Protein AF-A0A5B9WJ89-F1 (afdb_monomer)

Sequence (138 aa):
MIRFIITTAIVLIKMSTGFGQKIPEIGQRWDGKVDHGEKIYAPPPLGIQDQISFDIAGILFKGAVKEKKVVFISTSDPDFVINGKKYIGATLSSIRNRNSILTVPGWGRYLSIEDNWNAAFGFESVSDSSRIVFLFKH

Mean predicted aligned error: 8.73 Å

Solvent-accessible surface area (backbone atoms only — not comparable to full-atom values): 8509 Å² total; per-residue (Å²): 140,85,84,84,81,83,80,80,78,79,75,79,77,81,77,82,85,65,89,71,68,69,79,81,52,78,67,36,75,54,88,69,82,74,39,84,85,47,73,36,82,45,65,82,91,62,35,76,36,43,20,31,76,52,74,51,97,85,41,58,33,40,29,26,57,55,95,51,16,26,53,33,39,33,34,63,45,66,82,52,62,59,97,87,40,68,51,52,66,40,36,36,65,79,42,94,66,56,89,60,59,46,74,45,91,99,73,37,36,32,31,80,55,74,94,73,30,27,43,28,40,59,84,60,90,81,48,58,78,39,38,27,58,32,39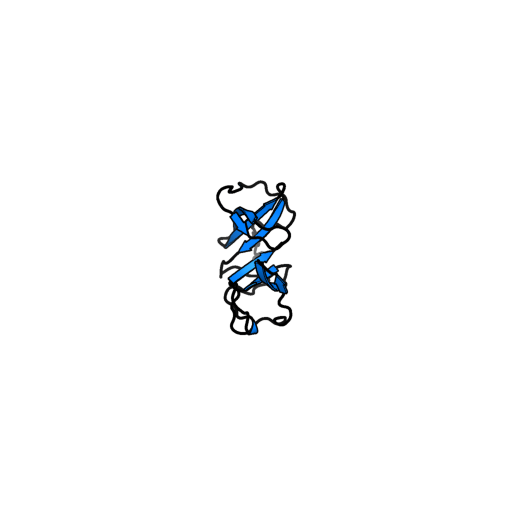,33,39,106

Foldseek 3Di:
DDDDDPPPPPPPPPPPPDPQPPDDDFFDFAPDDWAQPDWDQDAPPVGIATWDWDDGPNFIKIFHDDPRGTHKIKGQDQPDDDPNDGQFFDFLLVDPPSVQWDQGPPRAIWDQDPPQKIFTFDRDDHDRRTGGRMIMHD

Radius of gyration: 21.02 Å; Cα contacts (8 Å, |Δi|>4): 246; chains: 1; bounding box: 54×72×38 Å

Structure (mmCIF, N/CA/C/O backbone):
data_AF-A0A5B9WJ89-F1
#
_entry.id   AF-A0A5B9WJ89-F1
#
loop_
_atom_site.group_PDB
_atom_site.id
_atom_site.type_symbol
_atom_site.label_atom_id
_atom_site.label_alt_id
_atom_site.label_comp_id
_atom_site.label_asym_id
_atom_site.label_entity_id
_atom_site.label_seq_id
_atom_site.pdbx_PDB_ins_code
_atom_site.Cartn_x
_atom_site.Cartn_y
_atom_site.Cartn_z
_atom_site.occupancy
_atom_site.B_iso_or_equiv
_atom_site.auth_seq_id
_atom_site.auth_comp_id
_atom_site.auth_asym_id
_atom_site.auth_atom_id
_atom_site.pdbx_PDB_model_num
ATOM 1 N N . MET A 1 1 ? -41.316 -57.519 -10.881 1.00 43.81 1 MET A N 1
ATOM 2 C CA . MET A 1 1 ? -39.853 -57.311 -10.824 1.00 43.81 1 MET A CA 1
ATOM 3 C C . MET A 1 1 ? -39.609 -55.806 -10.945 1.00 43.81 1 MET A C 1
ATOM 5 O O . MET A 1 1 ? -39.651 -55.287 -12.048 1.00 43.81 1 MET A O 1
ATOM 9 N N . ILE A 1 2 ? -39.528 -55.081 -9.823 1.00 40.84 2 ILE A N 1
ATOM 10 C CA . ILE A 1 2 ? -39.483 -53.605 -9.792 1.00 40.84 2 ILE A CA 1
ATOM 11 C C . ILE A 1 2 ? -38.079 -53.191 -9.343 1.00 40.84 2 ILE A C 1
ATOM 13 O O . ILE A 1 2 ? -37.636 -53.584 -8.267 1.00 40.84 2 ILE A O 1
ATOM 17 N N . ARG A 1 3 ? -37.362 -52.454 -10.198 1.00 39.34 3 ARG A N 1
ATOM 18 C CA . ARG A 1 3 ? -36.021 -51.927 -9.914 1.00 39.34 3 ARG A CA 1
ATOM 19 C C . ARG A 1 3 ? -36.151 -50.622 -9.125 1.00 39.34 3 ARG A C 1
ATOM 21 O O . ARG A 1 3 ? -36.704 -49.657 -9.638 1.00 39.34 3 ARG A O 1
ATOM 28 N N . PHE A 1 4 ? -35.625 -50.597 -7.903 1.00 38.16 4 PHE A N 1
ATOM 29 C CA . PHE A 1 4 ? -35.409 -49.368 -7.141 1.00 38.16 4 PHE A CA 1
ATOM 30 C C . PHE A 1 4 ? -34.160 -48.661 -7.681 1.00 38.16 4 PHE A C 1
ATOM 32 O O . PHE A 1 4 ? -33.064 -49.214 -7.629 1.00 38.16 4 PHE A O 1
ATOM 39 N N . ILE A 1 5 ? -34.323 -47.447 -8.204 1.00 48.03 5 ILE A N 1
ATOM 40 C CA . ILE A 1 5 ? -33.211 -46.536 -8.486 1.00 48.03 5 ILE A CA 1
ATOM 41 C C . ILE A 1 5 ? -33.099 -45.624 -7.265 1.00 48.03 5 ILE A C 1
ATOM 43 O O . ILE A 1 5 ? -33.934 -44.749 -7.059 1.00 48.03 5 ILE A O 1
ATOM 47 N N . ILE A 1 6 ? -32.095 -45.867 -6.424 1.00 46.09 6 ILE A N 1
ATOM 48 C CA . ILE A 1 6 ? -31.742 -44.965 -5.326 1.00 46.09 6 ILE A CA 1
ATOM 49 C C . ILE A 1 6 ? -30.866 -43.870 -5.932 1.00 46.09 6 ILE A C 1
ATOM 51 O O . ILE A 1 6 ? -29.672 -44.057 -6.153 1.00 46.09 6 ILE A O 1
ATOM 55 N N . THR A 1 7 ? -31.473 -42.733 -6.258 1.00 44.81 7 THR A N 1
ATOM 56 C CA . THR A 1 7 ? -30.735 -41.524 -6.628 1.00 44.81 7 THR A CA 1
ATOM 57 C C . THR A 1 7 ? -30.246 -40.863 -5.345 1.00 44.81 7 THR A C 1
ATOM 59 O O . THR A 1 7 ? -30.962 -40.086 -4.716 1.00 44.81 7 THR A O 1
ATOM 62 N N . THR A 1 8 ? -29.028 -41.192 -4.922 1.00 47.97 8 THR A N 1
ATOM 63 C CA . THR A 1 8 ? -28.368 -40.509 -3.806 1.00 47.97 8 THR A CA 1
ATOM 64 C C . THR A 1 8 ? -27.976 -39.105 -4.260 1.00 47.97 8 THR A C 1
ATOM 66 O O . THR A 1 8 ? -26.923 -38.898 -4.861 1.00 47.97 8 THR A O 1
ATOM 69 N N . ALA A 1 9 ? -28.842 -38.125 -4.009 1.00 46.53 9 ALA A N 1
ATOM 70 C CA . ALA A 1 9 ? -28.497 -36.720 -4.154 1.00 46.53 9 ALA A CA 1
ATOM 71 C C . ALA A 1 9 ? -27.530 -36.338 -3.023 1.00 46.53 9 ALA A C 1
ATOM 73 O O . ALA A 1 9 ? -27.940 -36.075 -1.894 1.00 46.53 9 ALA A O 1
ATOM 74 N N . ILE A 1 10 ? -26.230 -36.334 -3.320 1.00 46.59 10 ILE A N 1
ATOM 75 C CA . ILE A 1 10 ? -25.219 -35.732 -2.449 1.00 46.59 10 ILE A CA 1
ATOM 76 C C . ILE A 1 10 ? -25.400 -34.216 -2.561 1.00 46.59 10 ILE A C 1
ATOM 78 O O . ILE A 1 10 ? -24.853 -33.565 -3.449 1.00 46.59 10 ILE A O 1
ATOM 82 N N . VAL A 1 11 ? -26.218 -33.649 -1.677 1.00 43.78 11 VAL A N 1
ATOM 83 C CA . VAL A 1 11 ? -26.260 -32.202 -1.469 1.00 43.78 11 VAL A CA 1
ATOM 84 C C . VAL A 1 11 ? -24.982 -31.833 -0.727 1.00 43.78 11 VAL A C 1
ATOM 86 O O . VAL A 1 11 ? -24.848 -32.060 0.474 1.00 43.78 11 VAL A O 1
ATOM 89 N N . LEU A 1 12 ? -24.016 -31.293 -1.470 1.00 37.50 12 LEU A N 1
ATOM 90 C CA . LEU A 1 12 ? -22.828 -30.667 -0.910 1.00 37.50 12 LEU A CA 1
ATOM 91 C C . LEU A 1 12 ? -23.284 -29.414 -0.147 1.00 37.50 12 LEU A C 1
ATOM 93 O O . LEU A 1 12 ? -23.501 -28.350 -0.729 1.00 37.50 12 LEU A O 1
ATOM 97 N N . ILE A 1 13 ? -23.467 -29.543 1.164 1.00 43.66 13 ILE A N 1
ATOM 98 C CA . ILE A 1 13 ? -23.651 -28.397 2.050 1.00 43.66 13 ILE A CA 1
ATOM 99 C C . ILE A 1 13 ? -22.318 -27.641 2.039 1.00 43.66 13 ILE A C 1
ATOM 101 O O . ILE A 1 13 ? -21.360 -28.046 2.695 1.00 43.66 13 ILE A O 1
ATOM 105 N N . LYS A 1 14 ? -22.232 -26.550 1.266 1.00 36.44 14 LYS A N 1
ATOM 106 C CA . LYS A 1 14 ? -21.163 -25.557 1.421 1.00 36.44 14 LYS A CA 1
ATOM 107 C C . LYS A 1 14 ? -21.346 -24.897 2.787 1.00 36.44 14 LYS A C 1
ATOM 109 O O . LYS A 1 14 ? -22.005 -23.870 2.906 1.00 36.44 14 LYS A O 1
ATOM 114 N N . MET A 1 15 ? -20.782 -25.504 3.825 1.00 35.44 15 MET A N 1
ATOM 115 C CA . MET A 1 15 ? -20.580 -24.831 5.100 1.00 35.44 15 MET A CA 1
ATOM 116 C C . MET A 1 15 ? -19.483 -23.783 4.905 1.00 35.44 15 MET A C 1
ATOM 118 O O . MET A 1 15 ? -18.299 -24.088 4.993 1.00 35.44 15 MET A O 1
ATOM 122 N N . SER A 1 16 ? -19.858 -22.535 4.622 1.00 34.50 16 SER A N 1
ATOM 123 C CA . SER A 1 16 ? -18.960 -21.396 4.828 1.00 34.50 16 SER A CA 1
ATOM 124 C C . SER A 1 16 ? -19.047 -20.966 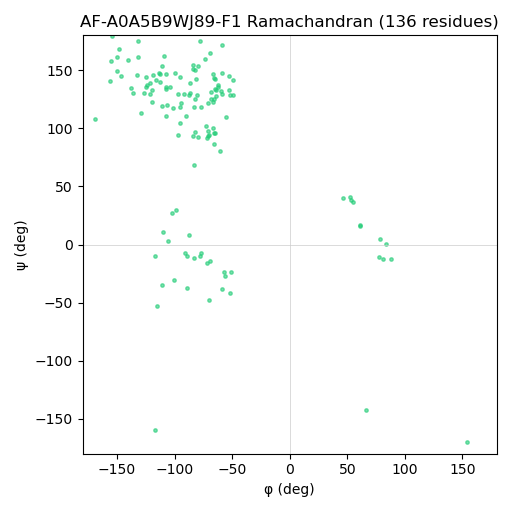6.294 1.00 34.50 16 SER A C 1
ATOM 126 O O . SER A 1 16 ? -19.591 -19.914 6.622 1.00 34.50 16 SER A O 1
ATOM 128 N N . THR A 1 17 ? -18.559 -21.808 7.203 1.00 43.19 17 THR A N 1
ATOM 129 C CA . THR A 1 17 ? -18.267 -21.392 8.577 1.00 43.19 17 THR A CA 1
ATOM 130 C C . THR A 1 17 ? -16.881 -20.771 8.586 1.00 43.19 17 THR A C 1
ATOM 132 O O . THR A 1 17 ? -15.871 -21.457 8.700 1.00 43.19 17 THR A O 1
ATOM 135 N N . GLY A 1 18 ? -16.841 -19.457 8.430 1.00 36.84 18 GLY A N 1
ATOM 136 C CA . GLY A 1 18 ? -15.640 -18.671 8.624 1.00 36.84 18 GLY A CA 1
ATOM 137 C C . GLY A 1 18 ? -16.038 -17.213 8.621 1.00 36.84 18 GLY A C 1
ATOM 138 O O . GLY A 1 18 ? -16.390 -16.677 7.574 1.00 36.84 18 GLY A O 1
ATOM 139 N N . PHE A 1 19 ? -15.994 -16.570 9.785 1.00 39.84 19 PHE A N 1
ATOM 140 C CA . PHE A 1 19 ? -15.844 -15.123 9.851 1.00 39.84 19 PHE A CA 1
ATOM 141 C C . PHE A 1 19 ? -14.509 -14.784 9.174 1.00 39.84 19 PHE A C 1
ATOM 143 O O . PHE A 1 19 ? -13.490 -14.621 9.836 1.00 39.84 19 PHE A O 1
ATOM 150 N N . GLY A 1 20 ? -14.492 -14.731 7.842 1.00 41.81 20 GLY A N 1
ATOM 151 C CA . GLY A 1 20 ? -13.452 -14.026 7.119 1.00 41.81 20 GLY A CA 1
ATOM 152 C C . GLY A 1 20 ? -13.635 -12.574 7.506 1.00 41.81 20 GLY A C 1
ATOM 153 O O . GLY A 1 20 ? -14.538 -11.918 6.990 1.00 41.81 20 GLY A O 1
ATOM 154 N N . GLN A 1 21 ? -12.883 -12.104 8.503 1.00 55.81 21 GLN A N 1
ATOM 155 C CA . GLN A 1 21 ? -12.888 -10.692 8.854 1.00 55.81 21 GLN A CA 1
ATOM 156 C C . GLN A 1 21 ? -12.538 -9.933 7.576 1.00 55.81 21 GLN A C 1
ATOM 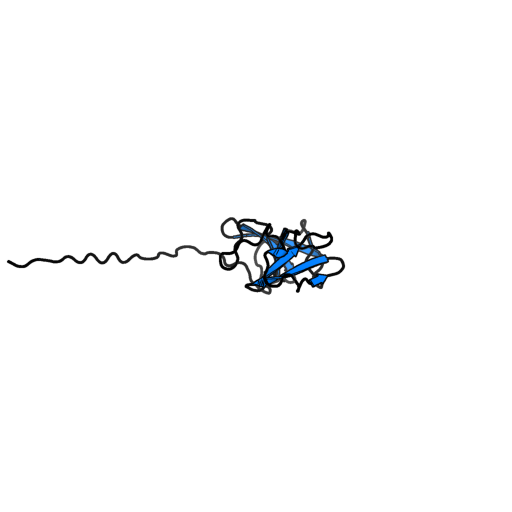158 O O . GLN A 1 21 ? -11.443 -10.065 7.037 1.00 55.81 21 GLN A O 1
ATOM 163 N N . LYS A 1 22 ? -13.521 -9.225 7.021 1.00 81.62 22 LYS A N 1
ATOM 164 C CA . LYS A 1 22 ? -13.311 -8.396 5.841 1.00 81.62 22 LYS A CA 1
ATOM 165 C C . LYS A 1 22 ? -12.292 -7.326 6.230 1.00 81.62 22 LYS A C 1
ATOM 167 O O . LYS A 1 22 ? -12.391 -6.769 7.324 1.00 81.62 22 LYS A O 1
ATOM 172 N N . ILE A 1 23 ? -11.334 -7.045 5.345 1.00 90.75 23 ILE A N 1
ATOM 173 C CA . ILE A 1 23 ? -10.406 -5.918 5.517 1.00 90.75 23 ILE A CA 1
ATOM 174 C C . ILE A 1 23 ? -11.240 -4.671 5.842 1.00 90.75 23 ILE A C 1
ATOM 176 O O . ILE A 1 23 ? -12.203 -4.419 5.105 1.00 90.75 23 ILE A O 1
ATOM 180 N N . PRO A 1 24 ? -10.922 -3.926 6.921 1.00 92.25 24 PRO A N 1
ATOM 181 C CA . PRO A 1 24 ? -11.665 -2.729 7.275 1.00 92.25 24 PRO A CA 1
ATOM 182 C C . PRO A 1 24 ? -11.759 -1.773 6.091 1.00 92.25 24 PRO A C 1
ATOM 184 O O . PRO A 1 24 ? -10.830 -1.651 5.292 1.00 92.25 24 PRO A O 1
ATOM 187 N N . GLU A 1 25 ? -12.879 -1.081 5.967 1.00 93.50 25 GLU A N 1
ATOM 188 C CA . GLU A 1 25 ? -13.013 -0.050 4.946 1.00 93.50 25 GLU A CA 1
ATOM 189 C C . GLU A 1 25 ? -12.427 1.274 5.444 1.00 93.50 25 GLU A C 1
ATOM 191 O O . GLU A 1 25 ? -12.429 1.573 6.642 1.00 93.50 25 GLU A O 1
ATOM 196 N N . ILE A 1 26 ? -11.926 2.094 4.521 1.00 95.12 26 ILE A N 1
ATOM 197 C CA . ILE A 1 26 ? -11.540 3.467 4.856 1.00 95.12 26 ILE A CA 1
ATOM 198 C C . ILE A 1 26 ? -12.782 4.204 5.379 1.00 95.12 26 ILE A C 1
ATOM 200 O O . ILE A 1 26 ? -13.863 4.121 4.803 1.00 95.12 26 ILE A O 1
ATOM 204 N N . GLY A 1 27 ? -12.636 4.891 6.510 1.00 95.38 27 GLY A N 1
ATOM 205 C CA . GLY A 1 27 ? -13.714 5.543 7.251 1.00 95.38 27 GLY A CA 1
ATOM 206 C C . GLY A 1 27 ? -14.425 4.646 8.270 1.00 95.38 27 GLY A C 1
ATOM 207 O O . GLY A 1 27 ? -15.148 5.173 9.122 1.00 95.38 27 GLY A O 1
ATOM 208 N N . GLN A 1 28 ? -14.203 3.326 8.242 1.00 95.00 28 GLN A N 1
ATOM 209 C CA . GLN A 1 28 ? -14.773 2.407 9.225 1.00 95.00 28 GLN A CA 1
ATOM 210 C C . GLN A 1 28 ? -14.215 2.700 10.618 1.00 95.00 28 GLN A C 1
ATOM 212 O O . GLN A 1 28 ? -13.036 3.012 10.791 1.00 95.00 28 GLN A O 1
ATOM 217 N N . ARG A 1 29 ? -15.072 2.574 11.633 1.00 94.56 29 ARG A N 1
ATOM 218 C CA . ARG A 1 29 ? -14.655 2.684 13.027 1.00 94.56 29 ARG A CA 1
ATOM 219 C C . ARG A 1 29 ? -13.675 1.561 13.399 1.00 94.56 29 ARG A C 1
ATOM 221 O O . ARG A 1 29 ? -13.937 0.395 13.120 1.00 94.56 29 ARG A O 1
ATOM 228 N N . TRP A 1 30 ? -12.580 1.927 14.059 1.00 93.38 30 TRP A N 1
ATOM 229 C CA . TRP A 1 30 ? -11.611 1.009 14.645 1.00 93.38 30 TRP A CA 1
ATOM 230 C C . TRP A 1 30 ? -11.831 0.903 16.153 1.00 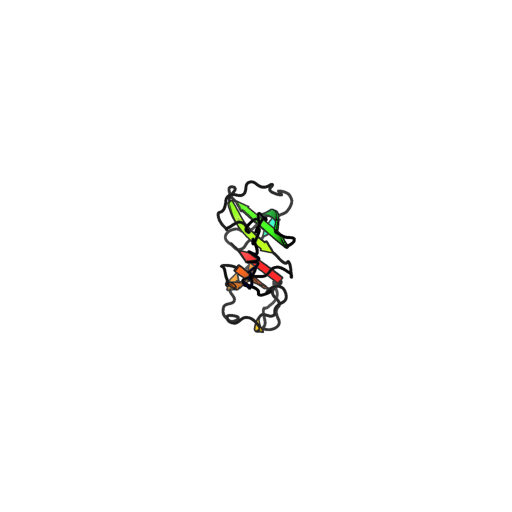93.38 30 TRP A C 1
ATOM 232 O O . TRP A 1 30 ? -11.677 1.887 16.879 1.00 93.38 30 TRP A O 1
ATOM 242 N N . ASP A 1 31 ? -12.171 -0.298 16.615 1.00 90.50 31 ASP A N 1
ATOM 243 C CA . ASP A 1 31 ? -12.324 -0.619 18.041 1.00 90.50 31 ASP A CA 1
ATOM 244 C C . ASP A 1 31 ? -11.156 -1.469 18.582 1.00 90.50 31 ASP A C 1
ATOM 246 O O . ASP A 1 31 ? -11.152 -1.860 19.747 1.00 90.50 31 ASP A O 1
ATOM 250 N N . GLY A 1 32 ? -10.153 -1.754 17.743 1.00 87.06 32 GLY A N 1
ATOM 251 C CA . GLY A 1 32 ? -8.945 -2.474 18.138 1.00 87.06 32 GLY A CA 1
ATOM 252 C C . GLY A 1 32 ? -7.943 -1.601 18.898 1.00 87.06 32 GLY A C 1
ATOM 253 O O . GLY A 1 32 ? -8.089 -0.383 19.021 1.00 87.06 32 GLY A O 1
ATOM 254 N N . LYS A 1 33 ? -6.867 -2.232 19.378 1.00 87.25 33 LYS A N 1
ATOM 255 C CA . LYS A 1 33 ? -5.748 -1.522 20.009 1.00 87.25 33 LYS A CA 1
ATOM 256 C C . LYS A 1 33 ? -5.032 -0.644 18.975 1.00 87.25 33 LYS A C 1
ATOM 258 O O . LYS A 1 33 ? -4.892 -1.035 17.817 1.00 87.25 33 LYS A O 1
ATOM 263 N N . VAL A 1 34 ? -4.584 0.528 19.411 1.00 88.06 34 VAL A N 1
ATOM 264 C CA . VAL A 1 34 ? -3.688 1.408 18.651 1.00 88.06 34 VAL A CA 1
ATOM 265 C C . VAL A 1 34 ? -2.289 1.296 19.243 1.00 88.06 34 VAL A C 1
ATOM 267 O O . VAL A 1 34 ? -2.143 1.270 20.468 1.00 88.06 34 VAL A O 1
ATOM 270 N N . ASP A 1 35 ? -1.275 1.176 18.387 1.00 86.69 35 ASP A N 1
ATOM 271 C CA . ASP A 1 35 ? 0.119 1.226 18.812 1.00 86.69 35 ASP A CA 1
ATOM 272 C C . ASP A 1 35 ? 0.604 2.678 18.762 1.00 86.69 35 ASP A C 1
ATOM 274 O O . ASP A 1 35 ? 0.733 3.278 17.698 1.00 86.69 35 ASP A O 1
ATOM 278 N N . HIS A 1 36 ? 0.837 3.269 19.932 1.00 84.06 36 HIS A N 1
ATOM 279 C CA . HIS A 1 36 ? 1.279 4.660 20.036 1.00 84.06 36 HIS A CA 1
ATOM 280 C C . HIS A 1 36 ? 2.800 4.830 19.862 1.00 84.06 36 HIS A C 1
ATOM 282 O O . HIS A 1 36 ? 3.274 5.965 19.741 1.00 84.06 36 HIS A O 1
ATOM 288 N N . GLY A 1 37 ? 3.564 3.729 19.872 1.00 84.12 37 GLY A N 1
ATOM 289 C CA . GLY A 1 37 ? 5.015 3.718 19.688 1.00 84.12 37 GLY A CA 1
ATOM 290 C C . GLY A 1 37 ? 5.420 3.606 18.220 1.00 84.12 37 GLY A C 1
ATOM 291 O O . GLY A 1 37 ? 6.365 4.270 17.793 1.00 84.12 37 GLY A O 1
ATOM 292 N N . GLU A 1 38 ? 4.679 2.826 17.434 1.00 91.81 38 GLU A N 1
ATOM 293 C CA . GLU A 1 38 ? 4.902 2.709 15.993 1.00 91.81 38 GLU A CA 1
ATOM 294 C C . GLU A 1 38 ? 4.152 3.789 15.203 1.00 91.81 38 GLU A C 1
ATOM 296 O O . GLU A 1 38 ? 2.999 4.128 15.476 1.00 91.81 38 GLU A O 1
ATOM 301 N N . LYS A 1 39 ? 4.823 4.339 14.188 1.00 92.88 39 LYS A N 1
ATOM 302 C CA . LYS A 1 39 ? 4.269 5.369 13.306 1.00 92.88 39 LYS A CA 1
ATOM 303 C C . LYS A 1 39 ? 4.227 4.871 11.874 1.00 92.88 39 LYS A C 1
ATOM 305 O O . LYS A 1 39 ? 5.146 4.193 11.421 1.00 92.88 39 LYS A O 1
ATOM 310 N N . ILE A 1 40 ? 3.205 5.294 11.142 1.00 93.81 40 ILE A N 1
ATOM 311 C CA . ILE A 1 40 ? 3.091 5.061 9.705 1.00 93.81 40 ILE A CA 1
ATOM 312 C C . ILE A 1 40 ? 2.991 6.386 8.958 1.00 93.81 40 ILE A C 1
ATOM 314 O O . ILE A 1 40 ? 2.320 7.318 9.403 1.00 93.81 40 ILE A O 1
ATOM 318 N N . TYR A 1 41 ? 3.684 6.477 7.823 1.00 92.81 41 TYR A N 1
ATOM 319 C CA . TYR A 1 41 ? 3.653 7.657 6.968 1.00 92.81 41 TYR A CA 1
ATOM 320 C C . TYR A 1 41 ? 2.655 7.464 5.823 1.00 92.81 41 TYR A C 1
ATOM 322 O O . TYR A 1 41 ? 2.955 6.868 4.786 1.00 92.81 41 TYR A O 1
ATOM 330 N N . ALA A 1 42 ? 1.437 7.949 6.044 1.00 92.94 42 ALA A N 1
ATOM 331 C CA . ALA A 1 42 ? 0.341 7.888 5.091 1.00 92.94 42 ALA A CA 1
ATOM 332 C C . ALA A 1 42 ? 0.420 9.055 4.083 1.00 92.94 42 ALA A C 1
ATOM 334 O O . ALA A 1 42 ? 0.990 10.109 4.395 1.00 92.94 42 ALA A O 1
ATOM 335 N N . PRO A 1 43 ? -0.141 8.895 2.870 1.00 90.62 43 PRO A N 1
ATOM 336 C CA . PRO A 1 43 ? -0.115 9.940 1.854 1.00 90.62 43 PRO A CA 1
ATOM 337 C C . PRO A 1 43 ? -0.786 11.232 2.359 1.00 90.62 43 PRO A C 1
ATOM 339 O O . PRO A 1 43 ? -1.725 11.177 3.162 1.00 90.62 43 PRO A O 1
ATOM 342 N N . PRO A 1 44 ? -0.325 12.416 1.918 1.00 89.81 44 PRO A N 1
ATOM 343 C CA . PRO A 1 44 ? -0.989 13.684 2.189 1.00 89.81 44 PRO A CA 1
ATOM 344 C C . PRO A 1 44 ? -2.493 13.635 1.865 1.00 89.81 44 PRO A C 1
ATOM 346 O O . PRO A 1 44 ? -2.875 13.031 0.864 1.00 89.81 44 PRO A O 1
ATOM 349 N N . PRO A 1 45 ? -3.348 14.282 2.675 1.00 91.50 45 PRO A N 1
ATOM 350 C CA . PRO A 1 45 ? -3.012 15.179 3.785 1.00 91.50 45 PRO A CA 1
ATOM 351 C C . PRO A 1 45 ? -2.795 14.470 5.137 1.00 91.50 45 PRO A C 1
ATOM 353 O O . PRO A 1 45 ? -2.699 15.146 6.158 1.00 91.50 45 PRO A O 1
ATOM 356 N N . LEU A 1 46 ? -2.749 13.133 5.183 1.00 92.06 46 LEU A N 1
ATOM 357 C CA . LEU A 1 46 ? -2.685 12.385 6.445 1.00 92.06 46 LEU A CA 1
ATOM 358 C C . LEU A 1 46 ? -1.333 12.549 7.148 1.00 92.06 46 LEU A C 1
ATOM 360 O O . LEU A 1 46 ? -1.296 12.838 8.341 1.00 92.06 46 LEU A O 1
ATOM 364 N N . GLY A 1 47 ? -0.222 12.390 6.427 1.00 92.19 47 GLY A N 1
ATOM 365 C CA . GLY A 1 47 ? 1.114 12.495 7.013 1.00 92.19 47 GLY A CA 1
ATOM 366 C C . GLY A 1 47 ? 1.413 11.378 8.020 1.00 92.19 47 GLY A C 1
ATOM 367 O O . GLY A 1 47 ? 1.049 10.224 7.807 1.00 92.19 47 GLY A O 1
ATOM 368 N N . ILE A 1 48 ? 2.120 11.706 9.105 1.00 93.31 48 ILE A N 1
ATOM 369 C CA . ILE A 1 48 ? 2.523 10.729 10.128 1.00 93.31 48 ILE A CA 1
ATOM 370 C C . ILE A 1 48 ? 1.350 10.454 11.072 1.00 93.31 48 ILE A C 1
ATOM 372 O O . ILE A 1 48 ? 0.768 11.382 11.629 1.00 93.31 48 ILE A O 1
ATOM 376 N N . GLN A 1 49 ? 1.032 9.178 11.265 1.00 94.25 49 GLN A N 1
ATOM 377 C CA . GLN A 1 49 ? -0.078 8.707 12.091 1.00 94.25 49 GLN A CA 1
ATOM 378 C C . GLN A 1 49 ? 0.378 7.586 13.035 1.00 94.25 49 GLN A C 1
ATOM 380 O O . GLN A 1 49 ? 1.406 6.948 12.790 1.00 94.25 49 GLN A O 1
ATOM 385 N N . ASP A 1 50 ? -0.398 7.332 14.091 1.00 91.69 50 ASP A N 1
ATOM 386 C CA . ASP A 1 50 ? -0.232 6.128 14.914 1.00 91.69 50 ASP A CA 1
ATOM 387 C C . ASP A 1 50 ? -0.541 4.886 14.078 1.00 91.69 50 ASP A C 1
ATOM 389 O O . ASP A 1 50 ? -1.542 4.843 13.350 1.00 91.69 50 ASP A O 1
ATOM 393 N N . GLN A 1 51 ? 0.332 3.885 14.171 1.00 94.12 51 GLN A N 1
ATOM 394 C CA . GLN A 1 51 ? 0.169 2.649 13.429 1.00 94.12 51 GLN A CA 1
ATOM 395 C C . GLN A 1 51 ? -0.810 1.714 14.153 1.00 94.12 51 GLN A C 1
ATOM 397 O O . GLN A 1 51 ? -0.821 1.570 15.375 1.00 94.12 51 GLN A O 1
ATOM 402 N N . ILE A 1 52 ? -1.621 1.018 13.366 1.00 94.75 52 ILE A N 1
ATOM 403 C CA . ILE A 1 52 ? -2.278 -0.223 13.772 1.00 94.75 52 ILE A CA 1
ATOM 404 C C . ILE A 1 52 ? -1.711 -1.369 12.944 1.00 94.75 52 ILE A C 1
ATOM 406 O O . ILE A 1 52 ? -1.381 -1.185 11.772 1.00 94.75 52 ILE A O 1
ATOM 410 N N . SER A 1 53 ? -1.634 -2.551 13.539 1.00 94.56 53 SER A N 1
ATOM 411 C CA . SER A 1 53 ? -1.251 -3.782 12.851 1.00 94.56 53 SER A CA 1
ATOM 412 C C . SER A 1 53 ? -2.343 -4.816 13.073 1.00 94.56 53 SER A C 1
ATOM 414 O O . SER A 1 53 ? -2.849 -4.950 14.190 1.00 94.56 53 SER A O 1
ATOM 416 N N . PHE A 1 54 ? -2.731 -5.527 12.022 1.00 93.25 54 PHE A N 1
ATOM 417 C CA . PHE A 1 54 ? -3.747 -6.570 12.104 1.00 93.25 54 PHE A CA 1
ATOM 418 C C . PHE A 1 54 ? -3.500 -7.660 11.066 1.00 93.25 54 PHE A C 1
ATOM 420 O O . PHE A 1 54 ? -2.950 -7.402 9.998 1.00 93.25 54 PHE A O 1
ATOM 427 N N . ASP A 1 55 ? -3.901 -8.879 11.405 1.00 93.56 55 ASP A N 1
ATOM 428 C CA . ASP A 1 55 ? -3.799 -10.054 10.546 1.00 93.56 55 ASP A CA 1
ATOM 429 C C . ASP A 1 55 ? -5.191 -10.426 10.044 1.00 93.56 55 ASP A C 1
ATOM 431 O O . ASP A 1 55 ? -6.150 -10.458 10.822 1.00 93.56 55 ASP A O 1
ATOM 435 N N . ILE A 1 56 ? -5.305 -10.693 8.745 1.00 92.19 56 ILE A N 1
ATOM 436 C CA . ILE A 1 56 ? -6.512 -11.266 8.158 1.00 92.19 56 ILE A CA 1
ATOM 437 C C . ILE A 1 56 ? -6.108 -12.463 7.316 1.00 92.19 56 ILE A C 1
ATOM 439 O O . ILE A 1 56 ? -5.491 -12.313 6.263 1.00 92.19 56 ILE A O 1
ATOM 443 N N . ALA A 1 57 ? -6.517 -13.650 7.765 1.00 90.62 57 ALA A N 1
ATOM 444 C CA . ALA A 1 57 ? -6.247 -14.913 7.084 1.00 90.62 57 ALA A CA 1
ATOM 445 C C . ALA A 1 57 ? -4.746 -15.149 6.805 1.00 90.62 57 ALA A C 1
ATOM 447 O O . ALA A 1 57 ? -4.394 -15.697 5.763 1.00 90.62 57 ALA A O 1
ATOM 448 N N . GLY A 1 58 ? -3.872 -14.739 7.731 1.00 91.75 58 GLY A N 1
ATOM 449 C CA . GLY A 1 58 ? -2.420 -14.882 7.620 1.00 91.75 58 GLY A CA 1
ATOM 450 C C . GLY A 1 58 ? -1.732 -13.773 6.824 1.00 91.75 58 GLY A C 1
ATOM 451 O O . GLY A 1 58 ? -0.517 -13.826 6.666 1.00 91.75 58 GLY A O 1
ATOM 452 N N . ILE A 1 59 ? -2.482 -12.787 6.320 1.00 95.19 59 ILE A N 1
ATOM 453 C CA . ILE A 1 59 ? -1.932 -11.615 5.638 1.00 95.19 59 ILE A CA 1
ATOM 454 C C . ILE A 1 59 ? -1.783 -10.482 6.646 1.00 95.19 59 ILE A C 1
ATOM 456 O O . ILE A 1 59 ? -2.771 -10.028 7.238 1.00 95.19 59 ILE A O 1
ATOM 460 N N . LEU A 1 60 ? -0.555 -9.985 6.798 1.00 95.44 60 LEU A N 1
ATOM 461 C CA . LEU A 1 60 ? -0.271 -8.874 7.697 1.00 95.44 60 LEU A CA 1
ATOM 462 C C . LEU A 1 60 ? -0.587 -7.533 7.028 1.00 95.44 60 LEU A C 1
ATOM 464 O O . LEU A 1 60 ? -0.038 -7.178 5.978 1.00 95.44 60 LEU A O 1
ATOM 468 N N . PHE A 1 61 ? -1.421 -6.743 7.694 1.00 96.69 61 PHE A N 1
ATOM 469 C CA . PHE A 1 61 ? -1.718 -5.369 7.330 1.00 96.69 61 PHE A CA 1
ATOM 470 C C . PHE A 1 61 ? -1.177 -4.406 8.374 1.00 96.69 61 PHE A C 1
ATOM 472 O O . PHE A 1 61 ? -1.182 -4.663 9.580 1.00 96.69 61 PHE A O 1
ATOM 479 N N . LYS A 1 62 ? -0.769 -3.245 7.877 1.00 96.75 62 LYS A N 1
ATOM 480 C CA . LYS A 1 62 ? -0.555 -2.047 8.672 1.00 96.75 62 LYS A CA 1
ATOM 481 C C . LYS A 1 62 ? -1.629 -1.040 8.308 1.00 96.75 62 LYS A C 1
ATOM 483 O O . LYS A 1 62 ? -2.154 -1.043 7.200 1.00 96.75 62 LYS A O 1
ATOM 488 N N . GLY A 1 63 ? -1.963 -0.155 9.220 1.00 96.38 63 GLY A N 1
ATOM 489 C CA . GLY A 1 63 ? -2.915 0.905 8.950 1.00 96.38 63 GLY A CA 1
ATOM 490 C C . GLY A 1 63 ? -2.691 2.094 9.850 1.00 96.38 63 GLY A C 1
ATOM 491 O O . GLY A 1 63 ? -1.810 2.084 10.707 1.00 96.38 63 GLY A O 1
ATOM 492 N N . ALA A 1 64 ? -3.516 3.110 9.654 1.00 96.50 64 ALA A N 1
ATOM 493 C CA . ALA A 1 64 ? -3.571 4.258 10.535 1.00 96.50 64 ALA A CA 1
ATOM 494 C C . ALA A 1 64 ? -5.011 4.588 10.901 1.00 96.50 64 ALA A C 1
ATOM 496 O O . ALA A 1 64 ? -5.937 4.427 10.097 1.00 96.50 64 ALA A O 1
ATOM 497 N N . VAL A 1 65 ? -5.176 5.072 12.129 1.00 93.88 65 VAL A N 1
ATOM 498 C CA . VAL A 1 65 ? -6.467 5.456 12.691 1.00 93.88 65 VAL A CA 1
ATOM 499 C C . VAL A 1 65 ? -6.415 6.919 13.093 1.00 93.88 65 VAL A C 1
ATOM 501 O O . VAL A 1 65 ? -5.528 7.336 13.830 1.00 93.88 65 VAL A O 1
ATOM 504 N N . LYS A 1 66 ? -7.408 7.689 12.659 1.00 92.06 66 LYS A N 1
ATOM 505 C CA . LYS A 1 66 ? -7.618 9.076 13.071 1.00 92.06 66 LYS A CA 1
ATOM 506 C C . LYS A 1 66 ? -9.047 9.215 13.569 1.00 92.06 66 LYS A C 1
ATOM 508 O O . LYS A 1 66 ? -9.971 8.747 12.913 1.00 92.06 66 LYS A O 1
ATOM 513 N N . GLU A 1 67 ? -9.235 9.799 14.752 1.00 91.69 67 GLU A N 1
ATOM 514 C CA . GLU A 1 67 ? -10.569 9.975 15.361 1.00 91.69 67 GLU A CA 1
ATOM 515 C C . GLU A 1 67 ? -11.378 8.662 15.442 1.00 91.69 67 GLU A C 1
ATOM 517 O O . GLU A 1 67 ? -12.580 8.621 15.180 1.00 91.69 67 GLU A O 1
ATOM 522 N N . LYS A 1 68 ? -10.702 7.559 15.796 1.00 90.69 68 LYS A N 1
ATOM 523 C CA . LYS A 1 68 ? -11.262 6.193 15.825 1.00 90.69 68 LYS A CA 1
ATOM 524 C C . LYS A 1 68 ? -11.761 5.673 14.473 1.00 90.69 68 LYS A C 1
ATOM 526 O O . LYS A 1 68 ? -12.499 4.694 14.453 1.00 90.69 68 LYS A O 1
ATOM 531 N N . LYS A 1 69 ? -11.380 6.281 13.352 1.00 95.00 69 LYS A N 1
ATOM 532 C CA . LYS A 1 69 ? -11.684 5.788 12.005 1.00 95.00 69 LYS A CA 1
ATOM 533 C C . LYS A 1 69 ? -10.414 5.353 11.297 1.00 95.00 69 LYS A C 1
ATOM 535 O O . LYS A 1 69 ? -9.391 6.025 11.401 1.00 95.00 69 LYS A O 1
ATOM 540 N N . VAL A 1 70 ? -10.488 4.250 10.565 1.00 95.75 70 VAL A N 1
ATOM 541 C CA . VAL A 1 70 ? -9.404 3.806 9.689 1.00 95.75 70 VAL A CA 1
ATOM 542 C C . VAL A 1 70 ? -9.264 4.815 8.554 1.00 95.75 70 VAL A C 1
ATOM 544 O O . VAL A 1 70 ? -10.227 5.087 7.847 1.00 95.75 70 VAL A O 1
ATOM 547 N N . VAL A 1 71 ? -8.079 5.391 8.391 1.00 96.75 71 VAL A N 1
ATOM 548 C CA . VAL A 1 71 ? -7.789 6.383 7.336 1.00 96.75 71 VAL A CA 1
ATOM 549 C C . VAL A 1 71 ? -6.732 5.904 6.355 1.00 96.75 71 VAL A C 1
ATOM 551 O O . VAL A 1 71 ? -6.501 6.536 5.336 1.00 96.75 71 VAL A O 1
ATOM 554 N N . PHE A 1 72 ? -6.071 4.795 6.666 1.00 97.50 72 PHE A N 1
ATOM 555 C CA . PHE A 1 72 ? -5.046 4.222 5.816 1.00 97.50 72 PHE A CA 1
ATOM 556 C C . PHE A 1 72 ? -4.921 2.734 6.104 1.00 97.50 72 PHE A C 1
ATOM 558 O O . PHE A 1 72 ? -4.972 2.324 7.266 1.00 97.50 72 PHE A O 1
ATOM 565 N N . ILE A 1 73 ? -4.727 1.939 5.059 1.00 97.38 73 ILE A N 1
ATOM 566 C CA . ILE A 1 73 ? -4.412 0.512 5.151 1.00 97.38 73 ILE A CA 1
ATOM 567 C C . ILE A 1 73 ? -3.334 0.217 4.125 1.00 97.38 73 ILE A C 1
ATOM 569 O O . ILE A 1 73 ? -3.465 0.632 2.978 1.00 97.38 73 ILE A O 1
ATOM 573 N N . SER A 1 74 ? -2.311 -0.535 4.502 1.00 97.56 74 SER A N 1
ATOM 574 C CA . SER A 1 74 ? -1.303 -1.047 3.592 1.00 97.56 74 SER A CA 1
ATOM 575 C C . SER A 1 74 ? -0.893 -2.475 3.919 1.00 97.56 74 SER A C 1
ATOM 577 O O . SER A 1 74 ? -1.054 -2.966 5.035 1.00 97.56 74 SER A O 1
ATOM 579 N N . THR A 1 75 ? -0.339 -3.149 2.919 1.00 97.62 75 THR A N 1
ATOM 580 C CA . THR A 1 75 ? 0.344 -4.428 3.092 1.00 97.62 75 THR A CA 1
ATOM 581 C C . THR A 1 75 ? 1.496 -4.545 2.101 1.00 97.62 75 THR A C 1
ATOM 583 O O . THR A 1 75 ? 1.422 -4.050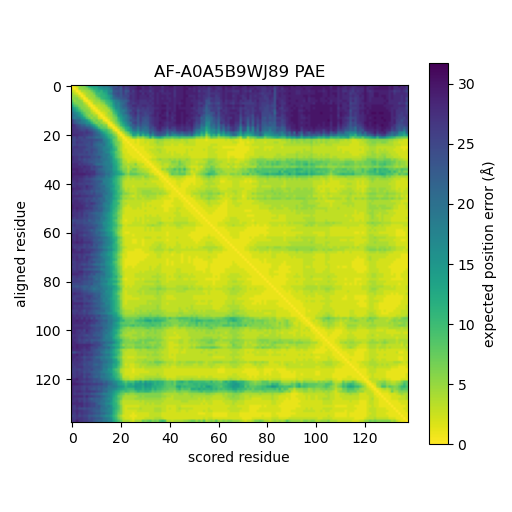 0.974 1.00 97.62 75 THR A O 1
ATOM 586 N N . SER A 1 76 ? 2.567 -5.194 2.543 1.00 97.31 76 SER A N 1
ATOM 587 C CA . SER A 1 76 ? 3.699 -5.617 1.710 1.00 97.31 76 SER A CA 1
ATOM 588 C C . SER A 1 76 ? 3.741 -7.137 1.557 1.00 97.31 76 SER A C 1
ATOM 590 O O . SER A 1 76 ? 4.746 -7.680 1.103 1.00 97.31 76 SER A O 1
ATOM 592 N N . ASP A 1 77 ? 2.680 -7.827 1.969 1.00 96.94 77 ASP A N 1
ATOM 593 C CA . ASP A 1 77 ? 2.619 -9.278 1.953 1.00 96.94 77 ASP A CA 1
ATOM 594 C C . ASP A 1 77 ? 2.508 -9.801 0.504 1.00 96.94 77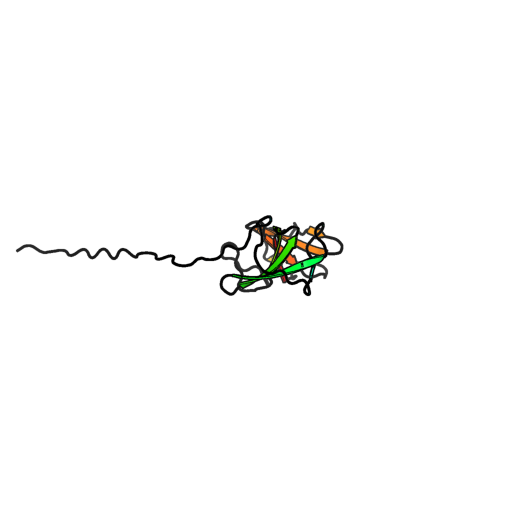 ASP A C 1
ATOM 596 O O . ASP A 1 77 ? 1.575 -9.424 -0.217 1.00 96.94 77 ASP A O 1
ATOM 600 N N . PRO A 1 78 ? 3.448 -10.646 0.037 1.00 96.19 78 PRO A N 1
ATOM 601 C CA . PRO A 1 78 ? 3.459 -11.154 -1.333 1.00 96.19 78 PRO A CA 1
ATOM 602 C C . PRO A 1 78 ? 2.325 -12.142 -1.644 1.00 96.19 78 PRO A C 1
ATOM 604 O O . PRO A 1 78 ? 2.084 -12.447 -2.818 1.00 96.19 78 PRO A O 1
ATOM 607 N N . ASP A 1 79 ? 1.634 -12.656 -0.627 1.00 95.94 79 ASP A N 1
ATOM 608 C CA . ASP A 1 79 ? 0.491 -13.549 -0.793 1.00 95.94 79 ASP A CA 1
ATOM 609 C C . ASP A 1 79 ? -0.844 -12.805 -0.861 1.00 95.94 79 ASP A C 1
ATOM 611 O O . ASP A 1 79 ? -1.858 -13.399 -1.241 1.00 95.94 79 ASP A O 1
ATOM 615 N N . PHE A 1 80 ? -0.851 -11.491 -0.613 1.00 95.62 80 PHE A N 1
ATOM 616 C CA . PHE A 1 80 ? -2.049 -10.684 -0.783 1.00 95.62 80 PHE A CA 1
ATOM 617 C C . PHE A 1 80 ? -2.474 -10.601 -2.258 1.00 95.62 80 PHE A C 1
ATOM 619 O O . PHE A 1 80 ? -1.714 -10.189 -3.143 1.00 95.62 80 PHE A O 1
ATOM 626 N N . VAL A 1 81 ? -3.729 -10.978 -2.515 1.00 94.06 81 VAL A N 1
ATOM 627 C CA . VAL A 1 81 ? -4.345 -10.978 -3.845 1.00 94.06 81 VAL A CA 1
ATOM 628 C C . VAL A 1 81 ? -5.515 -10.006 -3.922 1.00 94.06 81 VAL A C 1
ATOM 630 O O . VAL A 1 81 ? -6.334 -9.920 -3.009 1.00 94.06 81 VAL A O 1
ATOM 633 N N . ILE A 1 82 ? -5.638 -9.326 -5.060 1.00 93.62 82 ILE A N 1
ATOM 634 C CA . ILE A 1 82 ? -6.800 -8.499 -5.405 1.00 93.62 82 ILE A CA 1
ATOM 635 C C . ILE A 1 82 ? -7.394 -9.087 -6.682 1.00 93.62 82 ILE A C 1
ATOM 637 O O . ILE A 1 82 ? -6.670 -9.284 -7.655 1.00 93.62 82 ILE A O 1
ATOM 641 N N . ASN A 1 83 ? -8.676 -9.466 -6.658 1.00 91.38 83 ASN A N 1
ATOM 642 C CA . ASN A 1 83 ? -9.361 -10.139 -7.773 1.00 91.38 83 ASN A CA 1
ATOM 643 C C . ASN A 1 83 ? -8.562 -11.304 -8.396 1.00 91.38 83 ASN A C 1
ATOM 645 O O . ASN A 1 83 ? -8.524 -11.484 -9.613 1.00 91.38 83 ASN A O 1
ATOM 649 N N . GLY A 1 84 ? -7.895 -12.095 -7.547 1.00 91.75 84 GLY A N 1
ATOM 650 C CA . GLY A 1 84 ? -7.087 -13.247 -7.958 1.00 91.75 84 GLY A CA 1
ATOM 651 C C . GLY A 1 84 ? -5.698 -12.912 -8.517 1.00 91.75 84 GLY A C 1
ATOM 652 O O . GLY A 1 84 ? -4.997 -13.823 -8.951 1.00 91.75 84 GLY A O 1
ATOM 653 N N . LYS A 1 85 ? -5.272 -11.643 -8.503 1.00 93.62 85 LYS A N 1
ATOM 654 C CA . LYS A 1 85 ? -3.952 -11.208 -8.980 1.00 93.62 85 LYS A CA 1
ATOM 655 C C . LYS A 1 85 ? -3.034 -10.824 -7.825 1.00 93.62 85 LYS A C 1
ATOM 657 O O . LYS A 1 85 ? -3.433 -10.088 -6.923 1.00 93.62 85 LYS A O 1
ATOM 662 N N . LYS A 1 86 ? -1.782 -11.283 -7.896 1.00 95.00 86 LYS A N 1
ATOM 663 C CA . LYS A 1 86 ? -0.687 -10.831 -7.031 1.00 95.00 86 LYS A CA 1
ATOM 664 C C . LYS A 1 86 ? -0.027 -9.605 -7.648 1.00 95.00 86 LYS A C 1
ATOM 666 O O . LYS A 1 86 ? 0.350 -9.630 -8.817 1.00 95.00 86 LYS A O 1
ATOM 671 N N . TYR A 1 87 ? 0.116 -8.553 -6.852 1.00 95.75 87 TYR A N 1
ATOM 672 C CA . TYR A 1 87 ? 0.694 -7.287 -7.304 1.00 95.75 87 TYR A CA 1
ATOM 673 C C . TYR A 1 87 ? 2.065 -7.002 -6.691 1.00 95.75 87 TYR A C 1
ATOM 675 O O . TYR A 1 87 ? 2.926 -6.443 -7.365 1.00 95.75 87 TYR A O 1
ATOM 683 N N . ILE A 1 88 ? 2.294 -7.391 -5.434 1.00 97.31 88 ILE A N 1
ATOM 684 C CA . ILE A 1 88 ? 3.584 -7.192 -4.764 1.00 97.31 88 ILE A CA 1
ATOM 685 C C . ILE A 1 88 ? 4.696 -7.896 -5.551 1.00 97.31 88 ILE A C 1
ATOM 687 O O . ILE A 1 88 ? 4.575 -9.061 -5.925 1.00 97.31 88 ILE A O 1
ATOM 691 N N . GLY A 1 89 ? 5.776 -7.165 -5.832 1.00 96.25 89 GLY A N 1
ATOM 692 C CA . GLY A 1 89 ? 6.908 -7.648 -6.622 1.00 96.25 89 GLY A CA 1
ATOM 693 C C . GLY A 1 89 ? 6.721 -7.597 -8.144 1.00 96.25 89 GLY A C 1
ATOM 694 O O . GLY A 1 89 ? 7.717 -7.718 -8.862 1.00 96.25 89 GLY A O 1
ATOM 695 N N . ALA A 1 90 ? 5.506 -7.368 -8.656 1.00 96.06 90 ALA A N 1
ATOM 696 C CA . ALA A 1 90 ? 5.279 -7.188 -10.089 1.00 96.06 90 ALA A CA 1
ATOM 697 C C . ALA A 1 90 ? 5.936 -5.892 -10.593 1.00 96.06 90 ALA A C 1
ATOM 699 O O . ALA A 1 90 ? 6.030 -4.899 -9.866 1.00 96.06 90 ALA A O 1
ATOM 700 N N . THR A 1 91 ? 6.408 -5.905 -11.841 1.00 95.88 91 THR A N 1
ATOM 701 C CA . THR A 1 91 ? 7.045 -4.742 -12.473 1.00 95.88 91 THR A CA 1
ATOM 702 C C . THR A 1 91 ? 6.004 -3.779 -13.024 1.00 95.88 91 THR A C 1
ATOM 704 O O . THR A 1 91 ? 4.939 -4.200 -13.480 1.00 95.88 91 THR A O 1
ATOM 707 N N . LEU A 1 92 ? 6.332 -2.490 -13.066 1.00 94.62 92 LEU A N 1
ATOM 708 C CA . LEU A 1 92 ? 5.480 -1.463 -13.661 1.00 94.62 92 LEU A CA 1
ATOM 709 C C . LEU A 1 92 ? 5.049 -1.817 -15.094 1.00 94.62 92 LEU A C 1
ATOM 711 O O . LEU A 1 92 ? 3.881 -1.651 -15.446 1.00 94.62 92 LEU A O 1
ATOM 715 N N . SER A 1 93 ? 5.965 -2.352 -15.905 1.00 94.50 93 SER A N 1
ATOM 716 C CA . SER A 1 93 ? 5.695 -2.763 -17.289 1.00 94.50 93 SER A CA 1
ATOM 717 C C . SER A 1 93 ? 4.549 -3.769 -17.436 1.00 94.50 93 SER A C 1
ATOM 719 O O . SER A 1 93 ? 3.877 -3.779 -18.467 1.00 94.50 93 SER A O 1
ATOM 7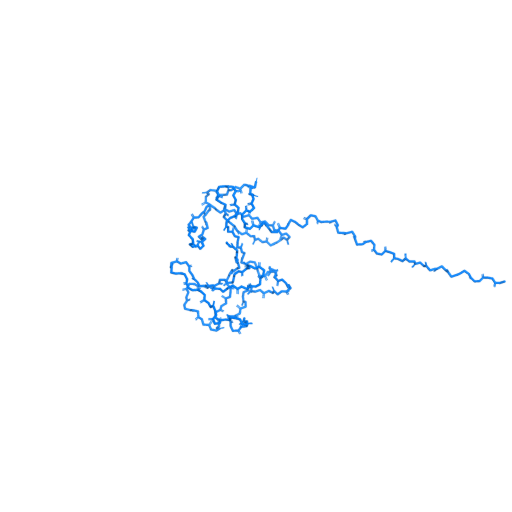21 N N . SER A 1 94 ? 4.288 -4.578 -16.404 1.00 94.00 94 SER A N 1
ATOM 722 C CA . SER A 1 94 ? 3.208 -5.572 -16.389 1.00 94.00 94 SER A CA 1
ATOM 723 C C . SER A 1 94 ? 1.817 -4.976 -16.134 1.00 94.00 94 SER A C 1
ATOM 725 O O . SER A 1 94 ? 0.809 -5.663 -16.301 1.00 94.00 94 SER A O 1
ATOM 727 N N . ILE A 1 95 ? 1.734 -3.695 -15.756 1.00 92.06 95 ILE A N 1
ATOM 728 C CA . ILE A 1 95 ? 0.481 -3.051 -15.367 1.00 92.06 95 ILE A CA 1
ATOM 729 C C . ILE A 1 95 ? -0.112 -2.274 -16.548 1.00 92.06 95 ILE A C 1
ATOM 731 O O . ILE A 1 95 ? 0.546 -1.455 -17.194 1.00 92.06 95 ILE A O 1
ATOM 735 N N . ARG A 1 96 ? -1.401 -2.506 -16.825 1.00 86.88 96 ARG A N 1
ATOM 736 C CA . ARG A 1 96 ? -2.104 -1.952 -17.995 1.00 86.88 96 ARG A CA 1
ATOM 737 C C . ARG A 1 96 ? -2.100 -0.419 -18.046 1.00 86.88 96 ARG A C 1
ATOM 739 O O . ARG A 1 96 ? -1.971 0.146 -19.126 1.00 86.88 96 ARG A O 1
ATOM 746 N N . ASN A 1 97 ? -2.238 0.248 -16.905 1.00 88.00 97 ASN A N 1
ATOM 747 C CA . ASN A 1 97 ? -2.310 1.707 -16.776 1.00 88.00 97 ASN A CA 1
ATOM 748 C C . ASN A 1 97 ? -0.996 2.338 -16.285 1.00 88.00 97 ASN A C 1
ATOM 750 O O . ASN A 1 97 ? -1.017 3.413 -15.697 1.00 88.00 97 ASN A O 1
ATOM 754 N N . ARG A 1 98 ? 0.157 1.709 -16.550 1.00 88.00 98 ARG A N 1
ATOM 755 C CA . ARG A 1 98 ? 1.479 2.163 -16.076 1.00 88.00 98 ARG A CA 1
ATOM 756 C C . ARG A 1 98 ? 1.840 3.632 -16.342 1.00 88.00 98 ARG A C 1
ATOM 758 O O . ARG A 1 98 ? 2.639 4.196 -15.609 1.00 88.00 98 ARG A O 1
ATOM 765 N N . ASN A 1 99 ? 1.236 4.267 -17.346 1.00 87.69 99 ASN A N 1
ATOM 766 C CA . ASN A 1 99 ? 1.478 5.676 -17.674 1.00 87.69 99 ASN A CA 1
ATOM 767 C C . ASN A 1 99 ? 0.758 6.661 -16.731 1.00 87.69 99 ASN A C 1
ATOM 769 O O . ASN A 1 99 ? 0.975 7.864 -16.828 1.00 87.69 99 ASN A O 1
ATOM 773 N N . SER A 1 100 ? -0.101 6.176 -15.832 1.00 92.00 100 SER A N 1
ATOM 774 C CA . SER A 1 100 ? -0.895 6.988 -14.899 1.00 92.00 100 SER A CA 1
ATOM 775 C C . SER A 1 100 ? -0.276 7.063 -13.500 1.00 92.00 100 SER A C 1
ATOM 777 O O . SER A 1 100 ? -0.999 7.164 -12.510 1.00 92.00 100 SER A O 1
ATOM 779 N N . ILE A 1 101 ? 1.055 6.976 -13.398 1.00 92.94 101 ILE A N 1
ATOM 780 C CA . ILE A 1 101 ? 1.747 7.107 -12.113 1.00 92.94 101 ILE A CA 1
ATOM 781 C C . ILE A 1 101 ? 1.540 8.512 -11.556 1.00 92.94 101 ILE A C 1
ATOM 783 O O . ILE A 1 101 ? 1.851 9.516 -12.195 1.00 92.94 101 ILE A O 1
ATOM 787 N N . LEU A 1 102 ? 1.087 8.560 -10.312 1.00 92.25 102 LEU A N 1
ATOM 788 C CA . LEU A 1 102 ? 1.028 9.761 -9.506 1.00 92.25 102 LEU A CA 1
ATOM 789 C C . LEU A 1 102 ? 2.315 9.874 -8.696 1.00 92.25 102 LEU A C 1
ATOM 791 O O . LEU A 1 102 ? 2.73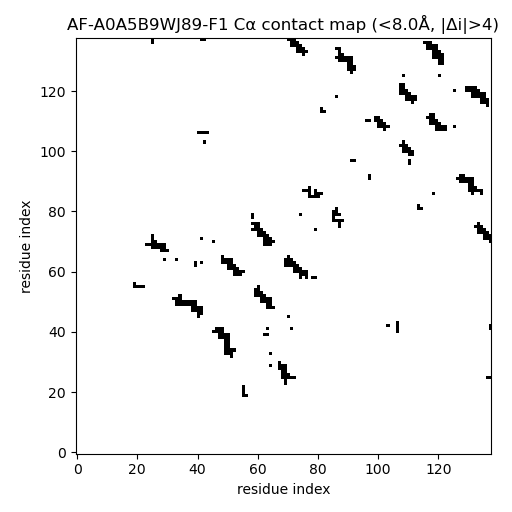8 8.930 -8.027 1.00 92.25 102 LEU A O 1
ATOM 795 N N . THR A 1 103 ? 2.941 11.046 -8.758 1.00 91.88 103 THR A N 1
ATOM 796 C CA . THR A 1 103 ? 4.084 11.393 -7.911 1.00 91.88 103 THR A CA 1
ATOM 797 C C . THR A 1 103 ? 3.612 12.378 -6.860 1.00 91.88 103 THR A C 1
ATOM 799 O O . THR A 1 103 ? 3.153 13.466 -7.199 1.00 91.88 103 THR A O 1
ATOM 802 N N . VAL A 1 104 ? 3.750 12.009 -5.590 1.00 89.81 104 VAL A N 1
ATOM 803 C CA . VAL A 1 104 ? 3.456 12.892 -4.465 1.00 89.81 104 VAL A CA 1
ATOM 804 C C . VAL A 1 104 ? 4.773 13.326 -3.828 1.00 89.81 104 VAL A C 1
ATOM 806 O O . VAL A 1 104 ? 5.463 12.489 -3.232 1.00 89.81 104 VAL A O 1
ATOM 809 N N . PRO A 1 105 ? 5.148 14.615 -3.954 1.00 85.06 105 PRO A N 1
ATOM 810 C CA . PRO A 1 105 ? 6.363 15.148 -3.353 1.00 85.06 105 PRO A CA 1
ATOM 811 C C . PRO A 1 105 ? 6.434 14.844 -1.856 1.00 85.06 105 PRO A C 1
ATOM 813 O O . PRO A 1 105 ? 5.459 15.021 -1.129 1.00 85.06 105 PRO A O 1
ATOM 816 N N . GLY A 1 106 ? 7.592 14.365 -1.407 1.00 83.56 106 GLY A N 1
ATOM 817 C CA . GLY A 1 106 ? 7.827 14.004 -0.009 1.00 83.56 106 GLY A CA 1
ATOM 818 C C . GLY A 1 106 ? 7.234 12.663 0.428 1.00 83.56 106 GLY A C 1
ATOM 819 O O . GLY A 1 106 ? 7.621 12.197 1.490 1.00 83.56 106 GLY A O 1
ATOM 820 N N . TRP A 1 107 ? 6.378 12.014 -0.374 1.00 88.00 107 TRP A N 1
ATOM 821 C CA . TRP A 1 107 ? 5.753 10.736 -0.009 1.00 88.00 107 TRP A CA 1
ATOM 822 C C . TRP A 1 107 ? 6.157 9.565 -0.901 1.00 88.00 107 TRP A C 1
ATOM 824 O O . TRP A 1 107 ? 6.597 8.542 -0.392 1.00 88.00 107 TRP A O 1
ATOM 834 N N . GLY A 1 108 ? 6.032 9.681 -2.222 1.00 90.06 108 GLY A N 1
ATOM 835 C CA . GLY A 1 108 ? 6.362 8.563 -3.104 1.00 90.06 108 GLY A CA 1
ATOM 836 C C . GLY A 1 108 ? 5.622 8.577 -4.430 1.00 90.06 108 GLY A C 1
ATOM 837 O O . GLY A 1 108 ? 4.977 9.557 -4.807 1.00 90.06 108 GLY A O 1
ATOM 838 N N . ARG A 1 109 ? 5.743 7.465 -5.154 1.00 93.50 109 ARG A N 1
ATOM 839 C CA . ARG A 1 109 ? 5.126 7.257 -6.464 1.00 93.50 109 ARG A CA 1
ATOM 840 C C . ARG A 1 109 ? 4.194 6.066 -6.393 1.00 93.50 109 ARG A C 1
ATOM 842 O O . ARG A 1 109 ? 4.574 5.016 -5.875 1.00 93.50 109 ARG A O 1
ATOM 849 N N . TYR A 1 110 ? 2.990 6.220 -6.917 1.00 94.75 110 TYR A N 1
ATOM 850 C CA . TYR A 1 110 ? 2.002 5.155 -6.895 1.00 94.75 110 TYR A CA 1
ATOM 851 C C . TYR A 1 110 ? 1.078 5.203 -8.101 1.00 94.75 110 TYR A C 1
ATOM 853 O O . TYR A 1 110 ? 1.047 6.166 -8.862 1.00 94.75 110 TYR A O 1
ATOM 861 N N . LEU A 1 111 ? 0.322 4.132 -8.262 1.00 95.06 111 LEU A N 1
ATOM 862 C CA . LEU A 1 111 ? -0.629 3.940 -9.336 1.00 95.06 111 LEU A CA 1
ATOM 863 C C . LEU A 1 111 ? -1.909 3.356 -8.750 1.00 95.06 111 LEU A C 1
ATOM 865 O O . LEU A 1 111 ? -1.850 2.350 -8.043 1.00 95.06 111 LEU A O 1
ATOM 869 N N . SER A 1 112 ? -3.061 3.935 -9.072 1.00 95.44 112 SER A N 1
ATOM 870 C CA . SER A 1 112 ? -4.340 3.311 -8.732 1.00 95.44 112 SER A CA 1
ATOM 871 C C . SER A 1 112 ? -4.547 2.037 -9.549 1.00 95.44 112 SER A C 1
ATOM 873 O O . SER A 1 112 ? -4.370 2.021 -10.770 1.00 95.44 112 SER A O 1
ATOM 875 N N . ILE A 1 113 ? -4.912 0.966 -8.858 1.00 94.38 113 ILE A N 1
ATOM 876 C CA . ILE A 1 113 ? -5.252 -0.338 -9.423 1.00 94.38 113 ILE A CA 1
ATOM 877 C C . ILE A 1 113 ? -6.725 -0.651 -9.095 1.00 94.38 113 ILE A C 1
ATOM 879 O O . ILE A 1 113 ? -7.527 0.253 -8.867 1.00 94.38 113 ILE A O 1
ATOM 883 N N . GLU A 1 114 ? -7.119 -1.919 -9.146 1.00 91.81 114 GLU A N 1
ATOM 884 C CA . GLU A 1 114 ? -8.503 -2.349 -8.929 1.00 91.81 114 GLU A CA 1
ATOM 885 C C . GLU A 1 114 ? -8.946 -2.279 -7.450 1.00 91.81 114 GLU A C 1
ATOM 887 O O . GLU A 1 114 ? -8.129 -2.217 -6.531 1.00 91.81 114 GLU A O 1
ATOM 892 N N . ASP A 1 115 ? -10.262 -2.241 -7.219 1.00 90.69 115 ASP A N 1
ATOM 893 C CA . ASP A 1 115 ? -10.914 -2.212 -5.897 1.00 90.69 115 ASP A CA 1
ATOM 894 C C . ASP A 1 115 ? -10.427 -1.113 -4.938 1.00 90.69 115 ASP A C 1
ATOM 896 O O . ASP A 1 115 ? -10.322 -1.323 -3.721 1.00 90.69 115 ASP A O 1
ATOM 900 N N . ASN A 1 116 ? -10.149 0.073 -5.491 1.00 93.50 116 ASN A N 1
ATOM 901 C CA . ASN A 1 116 ? -9.634 1.256 -4.789 1.00 93.50 116 ASN A CA 1
ATOM 902 C C . ASN A 1 116 ? -8.264 1.047 -4.127 1.00 93.50 116 ASN A C 1
ATOM 904 O O . ASN A 1 116 ? -7.868 1.830 -3.263 1.00 93.50 116 ASN A O 1
ATOM 908 N N . TRP A 1 117 ? -7.537 -0.007 -4.500 1.00 96.31 117 TRP A N 1
ATOM 909 C CA . TRP A 1 117 ? -6.155 -0.179 -4.082 1.00 96.31 117 TRP A CA 1
ATOM 910 C C . TRP A 1 117 ? -5.223 0.667 -4.937 1.00 96.31 117 TRP A C 1
ATOM 912 O O . TRP A 1 117 ? -5.485 0.967 -6.100 1.00 96.31 117 TRP A O 1
ATOM 922 N N . ASN A 1 118 ? -4.088 1.015 -4.354 1.00 96.94 118 ASN A N 1
ATOM 923 C CA . ASN A 1 118 ? -3.000 1.695 -5.022 1.00 96.94 118 ASN A CA 1
ATOM 924 C C . ASN A 1 118 ? -1.731 0.863 -4.860 1.00 96.94 118 ASN A C 1
ATOM 926 O O . ASN A 1 118 ? -1.453 0.355 -3.775 1.00 96.94 118 ASN A O 1
ATOM 930 N N . ALA A 1 119 ? -0.967 0.735 -5.936 1.00 96.56 119 ALA A N 1
ATOM 931 C CA . ALA A 1 119 ? 0.336 0.098 -5.944 1.00 96.56 119 ALA A CA 1
ATOM 932 C C . ALA A 1 119 ? 1.425 1.157 -5.786 1.00 96.56 119 ALA A C 1
ATOM 934 O O . ALA A 1 119 ? 1.541 2.051 -6.625 1.00 96.56 119 ALA A O 1
ATOM 935 N N . ALA A 1 120 ? 2.201 1.069 -4.710 1.00 95.75 120 ALA A N 1
ATOM 936 C CA . ALA A 1 120 ? 3.308 1.973 -4.446 1.00 95.75 120 ALA A CA 1
ATOM 937 C C . ALA A 1 120 ? 4.632 1.390 -4.940 1.00 95.75 120 ALA A C 1
ATOM 939 O O . ALA A 1 120 ? 4.895 0.188 -4.832 1.00 95.75 120 ALA A O 1
ATOM 940 N N . PHE A 1 121 ? 5.480 2.279 -5.439 1.00 93.19 121 PHE A N 1
ATOM 941 C CA . PHE A 1 121 ? 6.844 1.997 -5.862 1.00 93.19 121 PHE A CA 1
ATOM 942 C C . PHE A 1 121 ? 7.823 2.629 -4.865 1.00 93.19 121 PHE A C 1
ATOM 944 O O . PHE A 1 121 ? 7.451 3.510 -4.087 1.00 93.19 121 PHE A O 1
ATOM 951 N N . GLY A 1 122 ? 9.078 2.175 -4.876 1.00 78.38 122 GLY A N 1
ATOM 952 C CA . GLY A 1 122 ? 10.130 2.771 -4.050 1.00 78.38 122 GLY A CA 1
ATOM 953 C C . GLY A 1 122 ? 10.350 4.268 -4.327 1.00 78.38 122 GLY A C 1
ATOM 954 O O . GLY A 1 122 ? 9.821 4.845 -5.279 1.00 78.38 122 GLY A O 1
ATOM 955 N N . PHE A 1 123 ? 11.170 4.905 -3.490 1.00 72.38 123 PHE A N 1
ATOM 956 C CA . PHE A 1 123 ? 11.461 6.345 -3.567 1.00 72.38 123 PHE A CA 1
ATOM 957 C C . PHE A 1 123 ? 12.347 6.743 -4.759 1.00 72.38 123 PHE A C 1
ATOM 959 O O . PHE A 1 123 ? 12.405 7.919 -5.133 1.00 72.38 123 PHE A O 1
ATOM 966 N N . GLU A 1 124 ? 13.015 5.774 -5.378 1.00 77.50 124 GLU A N 1
ATOM 967 C CA . GLU A 1 124 ? 13.867 5.968 -6.550 1.00 77.50 124 GLU A CA 1
ATOM 968 C C . GLU A 1 124 ? 13.057 6.317 -7.804 1.00 77.50 124 GLU A C 1
ATOM 970 O O . GLU A 1 124 ? 11.830 6.173 -7.843 1.00 77.50 124 GLU A O 1
ATOM 975 N N . SER A 1 125 ? 13.741 6.810 -8.840 1.00 81.88 125 SER A N 1
ATOM 976 C CA . SER A 1 125 ? 13.121 7.038 -10.144 1.00 81.88 125 SER A CA 1
ATOM 977 C C . SER A 1 125 ? 12.396 5.775 -10.611 1.00 81.88 125 SER A C 1
ATOM 979 O O . SER A 1 125 ? 12.936 4.670 -10.603 1.00 81.88 125 SER A O 1
ATOM 981 N N . VAL A 1 126 ? 11.134 5.946 -10.999 1.00 88.50 126 VAL A N 1
ATOM 982 C CA . VAL A 1 126 ? 10.315 4.833 -11.464 1.00 88.50 126 VAL A CA 1
ATOM 983 C C . VAL A 1 126 ? 10.547 4.633 -12.955 1.00 88.50 126 VAL A C 1
ATOM 985 O O . VAL A 1 126 ? 10.486 5.577 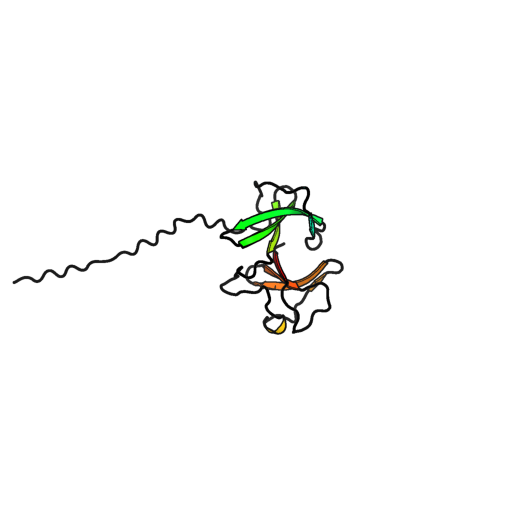-13.739 1.00 88.50 126 VAL A O 1
ATOM 988 N N . SER A 1 127 ? 10.818 3.389 -13.324 1.00 91.75 127 SER A N 1
ATOM 989 C CA . SER A 1 127 ? 10.970 2.917 -14.695 1.00 91.75 127 SER A CA 1
ATOM 990 C C . SER A 1 127 ? 10.145 1.647 -14.892 1.00 91.75 127 SER A C 1
ATOM 992 O O . SER A 1 127 ? 9.588 1.095 -13.942 1.00 91.75 127 SER A O 1
ATOM 994 N N . ASP A 1 128 ? 10.095 1.141 -16.119 1.00 92.75 128 ASP A N 1
ATOM 995 C CA . ASP A 1 128 ? 9.351 -0.072 -16.463 1.00 92.75 128 ASP A CA 1
ATOM 996 C C . ASP A 1 128 ? 9.772 -1.319 -15.659 1.00 92.75 128 ASP A C 1
ATOM 998 O O . ASP A 1 128 ? 8.968 -2.240 -15.491 1.00 92.75 128 ASP A O 1
ATOM 1002 N N . SER A 1 129 ? 10.999 -1.355 -15.126 1.00 94.12 129 SER A N 1
ATOM 1003 C CA . SER A 1 129 ? 11.510 -2.447 -14.285 1.00 94.12 129 SER A CA 1
ATOM 1004 C C . SER A 1 129 ? 11.239 -2.260 -12.787 1.00 94.12 129 SER A C 1
ATOM 1006 O O . SER A 1 129 ? 11.440 -3.200 -12.013 1.00 94.12 129 SER A O 1
ATOM 1008 N N . SER A 1 130 ? 10.769 -1.082 -12.363 1.00 94.62 130 SER A N 1
ATOM 1009 C CA . SER A 1 130 ? 10.466 -0.797 -10.961 1.00 94.62 130 SER A CA 1
ATOM 1010 C C . SER A 1 130 ? 9.365 -1.723 -10.453 1.00 94.62 130 SER A C 1
ATOM 1012 O O . SER A 1 130 ? 8.358 -1.944 -11.127 1.00 94.62 130 SER A O 1
ATOM 1014 N N . ARG A 1 131 ? 9.565 -2.268 -9.253 1.00 95.31 131 ARG A N 1
ATOM 1015 C CA . ARG A 1 131 ? 8.657 -3.239 -8.638 1.00 95.31 131 ARG A CA 1
ATOM 1016 C C . ARG A 1 131 ? 7.735 -2.585 -7.623 1.00 95.31 131 ARG A C 1
ATOM 1018 O O . ARG A 1 131 ? 8.127 -1.639 -6.938 1.00 95.31 131 ARG A O 1
ATOM 1025 N N . ILE A 1 132 ? 6.529 -3.129 -7.510 1.00 96.44 132 ILE A N 1
ATOM 1026 C CA . ILE A 1 132 ? 5.582 -2.757 -6.460 1.00 96.44 132 ILE A CA 1
ATOM 1027 C C . ILE A 1 132 ? 6.121 -3.246 -5.112 1.00 96.44 132 ILE A C 1
ATOM 1029 O O . ILE A 1 132 ? 6.399 -4.436 -4.949 1.00 96.44 132 ILE A O 1
ATOM 1033 N N . VAL A 1 133 ? 6.243 -2.329 -4.152 1.00 95.81 133 VAL A N 1
ATOM 1034 C CA . VAL A 1 133 ? 6.791 -2.590 -2.807 1.00 95.81 133 VAL A CA 1
ATOM 1035 C C . VAL A 1 133 ? 5.710 -2.751 -1.739 1.00 95.81 133 VAL A C 1
ATOM 1037 O O . VAL A 1 133 ? 5.892 -3.494 -0.775 1.00 95.81 133 VAL A O 1
ATOM 1040 N N . PHE A 1 134 ? 4.576 -2.073 -1.898 1.00 96.19 134 PHE A N 1
ATOM 1041 C CA . PHE A 1 134 ? 3.409 -2.242 -1.039 1.00 96.19 134 PHE A CA 1
ATOM 1042 C C . PHE A 1 134 ? 2.133 -1.832 -1.774 1.00 96.19 134 PHE A C 1
ATOM 1044 O O . PHE A 1 134 ? 2.168 -1.062 -2.739 1.00 96.19 134 PHE A O 1
ATOM 1051 N N . LEU A 1 135 ? 1.004 -2.347 -1.302 1.00 97.38 135 LEU A N 1
ATOM 1052 C CA . LEU A 1 135 ? -0.332 -1.935 -1.717 1.00 97.38 135 LEU A CA 1
ATOM 1053 C C . LEU A 1 135 ? -0.980 -1.128 -0.602 1.00 97.38 135 LEU A C 1
ATOM 1055 O O . LEU A 1 135 ? -0.732 -1.411 0.570 1.00 97.38 135 LEU A O 1
ATOM 1059 N N . PHE A 1 136 ? -1.814 -0.146 -0.942 1.00 97.38 136 PHE A N 1
ATOM 1060 C CA . PHE A 1 136 ? -2.523 0.645 0.064 1.00 97.38 136 PHE A CA 1
ATOM 1061 C C . PHE A 1 136 ? -3.891 1.195 -0.368 1.00 97.38 136 PHE A C 1
ATOM 1063 O O . PHE A 1 136 ? -4.188 1.326 -1.558 1.00 97.38 136 PHE A O 1
ATOM 1070 N N . LYS A 1 137 ? -4.695 1.565 0.633 1.00 96.19 137 LYS A N 1
ATOM 1071 C CA . LYS A 1 137 ? -5.946 2.334 0.560 1.00 96.19 137 LYS A CA 1
ATOM 1072 C C . LYS A 1 137 ? -5.847 3.548 1.481 1.00 96.19 137 LYS A C 1
ATOM 1074 O O . LYS A 1 137 ? -5.246 3.440 2.550 1.00 96.19 137 LYS A O 1
ATOM 1079 N N . HIS A 1 138 ? -6.431 4.670 1.072 1.00 91.00 138 HIS A N 1
ATOM 1080 C CA . HIS A 1 138 ? -6.529 5.907 1.850 1.00 91.00 138 HIS A CA 1
ATOM 1081 C C . HIS A 1 138 ? -7.731 6.731 1.393 1.00 91.00 138 HIS A C 1
ATOM 1083 O O . HIS A 1 138 ? -8.193 6.463 0.258 1.00 91.00 138 HIS A O 1
#

pLDDT: mean 84.91, std 18.55, range [34.5, 97.62]

Secondary structure (DSSP, 8-state):
---------------------PPPPTTPBP-S--EEEEEEEETTTTEEEEEEEEEETTEEEEEEEETTEEEEEEE--TT-EETTEE-TT-BGGGSTTGGG-EEETTTEEEEE-GGG-EEEE-SSPP-TTPBEEEEEE-

Nearest PDB structures (foldseek):
  4ifa-assembly1_A  TM=5.364E-01  e=1.032E-01  Bacillus anthracis str. Ames
  4h0a-assembly2_B  TM=5.016E-01  e=5.254E-02  Staphylococcus aureus subsp. aureus Mu50
  4h0a-assembly1_A  TM=5.020E-01  e=6.579E-02  Staphylococcus aureus subsp. aureus Mu50
  3d4e-assembly1_A  TM=3.026E-01  e=3.761E-01  Streptococcus mutans
  3to1-assembly1_A  TM=2.922E-01  e=2.274E+00  Saccharomyces cerevisiae S288C